Protein AF-A0A7S2BF21-F1 (afdb_monomer_lite)

Sequence (114 aa):
ADVKLAQARSVADTVLKVHSNAPLIVFGADLNSTLDSDVVAEFHQRSFIDSYAAVRDSSTCENKFVTNVTPDFTEAIDHLYLRGHGARVEHVLELPHATHPDVSGGLPNWLWPS

InterPro domains:
  IPR005135 Endonuclease/exonuclease/phosphatase [PF03372] (13-99)
  IPR036691 Endonuclease/exonuclease/phosphatase superfamily [G3DSA:3.60.10.10] (1-114)
  IPR036691 Endonuclease/exonuclease/phosphatase superfamily [SSF56219] (6-107)

pLDDT: mean 86.34, std 12.3, range [43.72, 96.12]

Secondary structure (DSSP, 8-state):
--HHHHHHHHHHHHHHHHTTT-SEEEEEEE-S--TTSHHHHHHHHTT-EETTHHHHTSS---S---SEE-SS-EE--EEEEEEETT------PPPPPTTSTTTTT-SS-SS---

Structure (mmCIF, N/CA/C/O backbone):
data_AF-A0A7S2BF21-F1
#
_entry.id 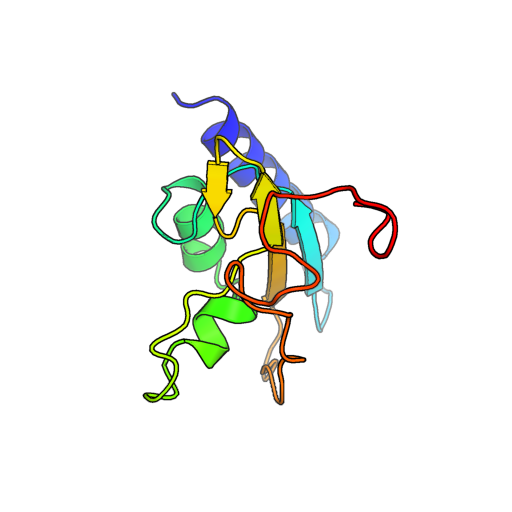  AF-A0A7S2BF21-F1
#
loop_
_atom_site.group_PDB
_atom_site.id
_atom_site.type_symbol
_atom_site.label_atom_id
_atom_site.label_alt_id
_atom_site.label_comp_id
_atom_site.label_asym_id
_atom_site.label_entity_id
_atom_site.label_seq_id
_atom_site.pdbx_PDB_ins_code
_atom_site.Cartn_x
_atom_site.Cartn_y
_atom_site.Cartn_z
_atom_site.occupancy
_atom_site.B_iso_or_equiv
_atom_site.auth_seq_id
_atom_site.auth_comp_id
_atom_site.auth_asym_id
_atom_site.auth_atom_id
_atom_site.pdbx_PDB_model_num
ATOM 1 N N . ALA A 1 1 ? 15.751 12.668 11.892 1.00 55.94 1 ALA A N 1
ATOM 2 C CA . ALA A 1 1 ? 14.630 11.714 11.804 1.00 55.94 1 ALA A CA 1
ATOM 3 C C . ALA A 1 1 ? 14.226 11.623 10.342 1.00 55.94 1 ALA A C 1
ATOM 5 O O . ALA A 1 1 ? 14.199 12.666 9.698 1.00 55.94 1 ALA A O 1
ATOM 6 N N . ASP A 1 2 ? 14.002 10.417 9.823 1.00 86.69 2 ASP A N 1
ATOM 7 C CA . ASP A 1 2 ? 13.578 10.199 8.436 1.00 86.69 2 ASP A CA 1
ATOM 8 C C . ASP A 1 2 ? 12.211 10.869 8.187 1.00 86.69 2 ASP A C 1
ATOM 10 O O . ASP A 1 2 ? 11.280 10.705 8.982 1.00 86.69 2 ASP A O 1
ATOM 14 N N . VAL A 1 3 ? 12.107 11.672 7.123 1.00 92.88 3 VAL A N 1
ATOM 15 C CA . VAL A 1 3 ? 10.898 12.438 6.777 1.00 92.88 3 VAL A CA 1
ATOM 16 C C . VAL A 1 3 ? 9.716 11.499 6.539 1.00 92.88 3 VAL A C 1
ATOM 18 O O . VAL A 1 3 ? 8.621 11.789 7.023 1.00 92.88 3 VAL A O 1
ATOM 21 N N . LYS A 1 4 ? 9.938 10.349 5.888 1.00 92.81 4 LYS A N 1
ATOM 22 C CA . LYS A 1 4 ? 8.870 9.374 5.614 1.00 92.81 4 LYS A CA 1
ATOM 23 C C . LYS A 1 4 ? 8.326 8.760 6.900 1.00 92.81 4 LYS A C 1
ATOM 25 O O . LYS A 1 4 ? 7.116 8.636 7.063 1.00 92.81 4 LYS A O 1
ATOM 30 N N . LEU A 1 5 ? 9.201 8.462 7.860 1.00 95.12 5 LEU A N 1
ATOM 31 C CA . LEU A 1 5 ? 8.792 7.934 9.162 1.00 95.12 5 LEU A CA 1
ATOM 32 C C . LEU A 1 5 ? 8.001 8.971 9.975 1.00 95.12 5 LEU A C 1
ATOM 34 O O . LEU A 1 5 ? 6.999 8.641 10.608 1.00 95.12 5 LEU A O 1
ATOM 38 N N . ALA A 1 6 ? 8.415 10.241 9.942 1.00 95.69 6 ALA A N 1
ATOM 39 C CA . ALA A 1 6 ? 7.659 11.318 10.580 1.00 95.69 6 ALA A CA 1
ATOM 40 C C . ALA A 1 6 ? 6.269 11.504 9.940 1.00 95.69 6 ALA A C 1
ATOM 42 O O . ALA A 1 6 ? 5.283 11.703 10.652 1.00 95.69 6 ALA A O 1
ATOM 43 N N . GLN A 1 7 ? 6.178 11.393 8.611 1.00 95.56 7 GLN A N 1
ATOM 44 C CA . GLN A 1 7 ? 4.910 11.424 7.880 1.00 95.56 7 GLN A CA 1
ATOM 45 C C . GLN A 1 7 ? 4.020 10.229 8.235 1.00 95.56 7 GLN A C 1
ATOM 47 O O . GLN A 1 7 ? 2.853 10.436 8.557 1.00 95.56 7 GLN A O 1
ATOM 52 N N . ALA A 1 8 ? 4.564 9.010 8.262 1.00 94.81 8 ALA A N 1
ATOM 53 C CA . ALA A 1 8 ? 3.826 7.801 8.629 1.00 94.81 8 ALA A CA 1
ATOM 54 C C . ALA A 1 8 ? 3.216 7.900 10.030 1.00 94.81 8 ALA A C 1
ATOM 56 O O . ALA A 1 8 ? 2.023 7.653 10.201 1.00 94.81 8 ALA A O 1
ATOM 57 N N . ARG A 1 9 ? 3.996 8.372 11.012 1.00 95.94 9 ARG A N 1
ATOM 58 C CA . ARG A 1 9 ? 3.508 8.653 12.373 1.00 95.94 9 ARG A CA 1
ATOM 59 C C . ARG A 1 9 ? 2.340 9.626 12.370 1.00 95.94 9 ARG A C 1
ATOM 61 O O . ARG A 1 9 ? 1.288 9.319 12.920 1.00 95.94 9 ARG A O 1
ATOM 68 N N . SER A 1 10 ? 2.514 10.767 11.704 1.00 96.12 10 SER A N 1
ATOM 69 C CA . SER A 1 10 ? 1.490 11.810 11.614 1.00 96.12 10 SER A CA 1
ATOM 70 C C . SER A 1 10 ? 0.196 11.298 10.968 1.00 96.12 10 SER A C 1
ATOM 72 O O . SER A 1 10 ? -0.900 11.549 11.478 1.00 96.12 10 SER A O 1
ATOM 74 N N . VAL A 1 11 ? 0.307 10.532 9.876 1.00 95.06 11 VAL A N 1
ATOM 75 C CA . VAL A 1 11 ? -0.839 9.920 9.190 1.00 95.06 11 VAL A CA 1
ATOM 76 C C . VAL A 1 11 ? -1.530 8.916 10.102 1.00 95.06 11 VAL A C 1
ATOM 78 O O . VAL A 1 11 ? -2.740 9.009 10.291 1.00 95.06 11 VAL A O 1
ATOM 81 N N . ALA A 1 12 ? -0.783 8.001 10.716 1.00 93.81 12 ALA A N 1
ATOM 82 C CA . ALA A 1 12 ? -1.358 6.985 11.584 1.00 93.81 12 ALA A CA 1
ATOM 83 C C . ALA A 1 12 ? -2.040 7.605 12.817 1.00 93.81 12 ALA A C 1
ATOM 85 O O . ALA A 1 12 ? -3.166 7.231 13.143 1.00 93.81 12 ALA A O 1
ATOM 86 N N . ASP A 1 13 ? -1.419 8.600 13.459 1.00 95.56 13 ASP A N 1
ATOM 87 C CA . ASP A 1 13 ? -2.026 9.370 14.554 1.00 95.56 13 ASP A CA 1
ATOM 88 C C . ASP A 1 13 ? -3.328 10.047 14.109 1.00 95.56 13 ASP A C 1
ATOM 90 O O . ASP A 1 13 ? -4.344 9.981 14.804 1.00 95.56 13 ASP A O 1
ATOM 94 N N . THR A 1 14 ? -3.320 10.670 12.929 1.00 96.12 14 THR A N 1
ATOM 95 C CA . THR A 1 14 ? -4.487 11.372 12.386 1.00 96.12 14 THR A CA 1
ATOM 96 C C . THR A 1 14 ? -5.623 10.404 12.077 1.00 96.12 14 THR A C 1
ATOM 98 O O . THR A 1 14 ? -6.751 10.640 12.507 1.00 96.12 14 THR A O 1
ATOM 101 N N . VAL A 1 15 ? -5.336 9.295 11.393 1.00 94.12 15 VAL A N 1
ATOM 102 C CA . VAL A 1 15 ? -6.327 8.264 11.061 1.00 94.12 15 VAL A CA 1
ATOM 103 C C . VAL A 1 15 ? -6.949 7.696 12.335 1.00 94.12 15 VAL A C 1
ATOM 105 O O . VAL A 1 15 ? -8.172 7.642 12.445 1.00 94.12 15 VAL A O 1
ATOM 108 N N . LEU A 1 16 ? -6.135 7.336 13.331 1.00 93.25 16 LEU A N 1
ATOM 109 C CA . LEU A 1 16 ? -6.623 6.794 14.600 1.00 93.25 16 LEU A CA 1
ATOM 110 C C . LEU A 1 16 ? -7.435 7.811 15.402 1.00 93.25 16 LEU A C 1
ATOM 112 O O . LEU A 1 16 ? -8.411 7.437 16.046 1.00 93.25 16 LEU A O 1
ATOM 116 N N . LYS A 1 17 ? -7.061 9.092 15.358 1.00 95.88 17 LYS A N 1
ATOM 117 C CA . LYS A 1 17 ? -7.801 10.164 16.028 1.00 95.88 17 LYS A CA 1
ATOM 118 C C . LYS A 1 17 ? -9.160 10.401 15.366 1.00 95.88 17 LYS A C 1
ATOM 120 O O . LYS A 1 17 ? -10.181 10.403 16.052 1.00 95.88 17 LYS A O 1
ATOM 125 N N . VAL A 1 18 ? -9.172 10.594 14.046 1.00 96.12 18 VAL A N 1
ATOM 126 C CA . VAL A 1 18 ? -10.375 10.929 13.264 1.00 96.12 18 VAL A CA 1
ATOM 127 C C . VAL A 1 18 ? -11.348 9.753 13.217 1.00 96.12 18 VAL A C 1
ATOM 129 O O . VAL A 1 18 ? -12.552 9.943 13.368 1.00 96.12 18 VAL A O 1
ATOM 132 N N . HIS A 1 19 ? -10.832 8.534 13.074 1.00 93.75 19 HIS A N 1
ATOM 133 C CA . HIS A 1 19 ? -11.624 7.314 12.930 1.00 93.75 19 HIS A CA 1
ATOM 134 C C . HIS A 1 19 ? -11.604 6.444 14.194 1.00 93.75 19 HIS A C 1
ATOM 136 O O . HIS A 1 19 ? -11.789 5.233 14.119 1.00 93.75 19 HIS A O 1
ATOM 142 N N . SER A 1 20 ? -11.408 7.053 15.367 1.00 91.50 20 SER A N 1
ATOM 143 C CA . SER A 1 20 ? -11.298 6.354 16.662 1.00 91.50 20 SER A CA 1
ATOM 144 C C . SER A 1 20 ? -12.485 5.441 16.987 1.00 91.50 20 SER A C 1
ATOM 146 O O . SER A 1 20 ? -12.299 4.405 17.620 1.00 91.50 20 SER A O 1
ATOM 148 N N . ASN A 1 21 ? -13.683 5.793 16.514 1.00 92.81 21 ASN A N 1
ATOM 149 C CA . ASN A 1 21 ? -14.912 5.018 16.703 1.00 92.81 21 ASN A CA 1
ATOM 150 C C . ASN A 1 21 ? -15.317 4.196 15.468 1.00 92.81 21 ASN A C 1
ATOM 152 O O . ASN A 1 21 ? -16.400 3.611 15.454 1.00 92.81 21 ASN A O 1
ATOM 156 N N . ALA A 1 22 ? -14.505 4.182 14.406 1.00 94.25 22 ALA A N 1
ATOM 157 C CA . ALA A 1 22 ? -14.830 3.414 13.213 1.00 94.25 22 ALA A CA 1
ATOM 158 C C . ALA A 1 22 ? -14.700 1.908 13.514 1.00 94.25 22 ALA A C 1
ATOM 160 O O . ALA A 1 22 ? -13.667 1.480 14.034 1.00 94.25 22 ALA A O 1
ATOM 161 N N . PRO A 1 23 ? -15.709 1.084 13.172 1.00 92.69 23 PRO A N 1
ATOM 162 C CA . PRO A 1 23 ? -15.647 -0.363 13.396 1.00 92.69 23 PRO A CA 1
ATOM 163 C C . PRO A 1 23 ? -14.590 -1.044 12.513 1.00 92.69 23 PRO A C 1
ATOM 165 O O . PRO A 1 23 ? -14.071 -2.104 12.862 1.00 92.69 23 PRO A O 1
ATOM 168 N N . LEU A 1 24 ? -14.266 -0.418 11.380 1.00 93.75 24 LEU A N 1
ATOM 169 C CA . LEU A 1 24 ? -13.250 -0.841 10.432 1.00 93.75 24 LEU A CA 1
ATOM 170 C C . LEU A 1 24 ? -12.614 0.397 9.794 1.00 93.75 24 LEU A C 1
ATOM 172 O O . LEU A 1 24 ? -13.313 1.320 9.377 1.00 93.75 24 LEU A O 1
ATOM 176 N N . ILE A 1 25 ? -11.292 0.381 9.694 1.00 94.62 25 ILE A N 1
ATOM 177 C CA . ILE A 1 25 ? -10.482 1.341 8.955 1.00 94.62 25 ILE A CA 1
ATOM 178 C C . ILE A 1 25 ? -9.784 0.563 7.847 1.00 94.62 25 ILE A C 1
ATOM 180 O O . ILE A 1 25 ? -9.111 -0.431 8.122 1.00 94.62 25 ILE A O 1
ATOM 184 N N . VAL A 1 26 ? -9.935 1.035 6.614 1.00 93.31 26 VAL A N 1
ATOM 185 C CA . VAL A 1 26 ? -9.157 0.578 5.464 1.00 93.31 26 VAL A CA 1
ATOM 186 C C . VAL A 1 26 ? -8.483 1.800 4.870 1.00 93.31 26 VAL A C 1
ATOM 188 O O . VAL A 1 26 ? -9.157 2.801 4.620 1.00 93.31 26 VAL A O 1
ATOM 191 N N . PHE A 1 27 ? -7.171 1.745 4.665 1.00 90.75 27 PHE A N 1
ATOM 192 C CA . PHE A 1 27 ? -6.455 2.822 3.991 1.00 90.75 27 PHE A CA 1
ATOM 193 C C . PHE A 1 27 ? -5.411 2.254 3.032 1.00 90.75 27 PHE A C 1
ATOM 195 O O . PHE A 1 27 ? -4.704 1.308 3.369 1.00 90.75 27 PHE A O 1
ATOM 202 N N . GLY A 1 28 ? -5.346 2.823 1.830 1.00 93.00 28 GLY A N 1
ATOM 203 C CA . GLY A 1 28 ? -4.342 2.502 0.820 1.00 93.00 28 GLY A CA 1
ATOM 204 C C . GLY A 1 28 ? -3.380 3.669 0.640 1.00 93.00 28 GLY A C 1
ATOM 205 O O . GLY A 1 28 ? -3.816 4.821 0.704 1.00 93.00 28 GLY A O 1
ATOM 206 N N . ALA A 1 29 ? -2.094 3.393 0.443 1.00 93.00 29 ALA A N 1
ATOM 207 C CA . ALA A 1 29 ? -1.092 4.427 0.211 1.00 93.00 29 ALA A CA 1
ATOM 208 C C . ALA A 1 29 ? 0.103 3.906 -0.594 1.00 93.00 29 ALA A C 1
ATOM 210 O O . ALA A 1 29 ? 0.613 2.828 -0.295 1.00 93.00 29 ALA A O 1
ATOM 211 N N . ASP A 1 30 ? 0.589 4.729 -1.525 1.00 94.38 30 ASP A N 1
ATOM 212 C CA . ASP A 1 30 ? 1.973 4.673 -2.002 1.00 94.38 30 ASP A CA 1
ATOM 213 C C . ASP A 1 30 ? 2.868 5.283 -0.913 1.00 94.38 30 ASP A C 1
ATOM 215 O O . ASP A 1 30 ? 2.853 6.495 -0.668 1.00 94.38 30 ASP A O 1
ATOM 219 N N . LEU A 1 31 ? 3.619 4.437 -0.211 1.00 93.62 31 LEU A N 1
ATOM 220 C CA . LEU A 1 31 ? 4.524 4.862 0.855 1.00 93.62 31 LEU A CA 1
ATOM 221 C C . LEU A 1 31 ? 5.944 5.117 0.347 1.00 93.62 31 LEU A C 1
ATOM 223 O O . LEU A 1 31 ? 6.788 5.591 1.121 1.00 93.62 31 LEU A O 1
ATOM 227 N N . ASN A 1 32 ? 6.247 4.774 -0.911 1.00 93.94 32 ASN A N 1
ATOM 228 C CA . ASN A 1 32 ? 7.608 4.745 -1.443 1.00 93.94 32 ASN A CA 1
ATOM 229 C C . ASN A 1 32 ? 8.593 4.041 -0.484 1.00 93.94 32 ASN A C 1
ATOM 231 O O . ASN A 1 32 ? 9.723 4.501 -0.291 1.00 93.94 32 ASN A O 1
ATOM 235 N N . SER A 1 33 ? 8.139 2.999 0.213 1.00 92.31 33 SER A N 1
ATOM 236 C CA . SER A 1 33 ? 8.874 2.335 1.292 1.00 92.31 33 SER A CA 1
ATOM 237 C C . SER A 1 33 ? 8.598 0.842 1.233 1.00 92.31 33 SER A C 1
ATOM 239 O O . SER A 1 33 ? 7.450 0.449 1.097 1.00 92.31 33 SER A O 1
ATOM 241 N N . THR A 1 34 ? 9.638 0.017 1.326 1.00 89.94 34 THR A N 1
ATOM 242 C CA . THR A 1 34 ? 9.499 -1.441 1.220 1.00 89.94 34 THR A CA 1
ATOM 243 C C . THR A 1 34 ? 8.904 -2.054 2.489 1.00 89.94 34 THR A C 1
ATOM 245 O O . THR A 1 34 ? 8.910 -1.432 3.557 1.00 89.94 34 THR A O 1
ATOM 248 N N . LEU A 1 35 ? 8.432 -3.303 2.398 1.00 85.12 35 LEU A N 1
ATOM 249 C CA . LEU A 1 35 ? 7.823 -4.046 3.516 1.00 85.12 35 LEU A CA 1
ATOM 250 C C . LEU A 1 35 ? 8.698 -4.119 4.778 1.00 85.12 35 LEU A C 1
ATOM 252 O O . LEU A 1 35 ? 8.166 -4.128 5.885 1.00 85.12 35 LEU A O 1
ATOM 256 N N . ASP A 1 36 ? 10.021 -4.151 4.618 1.00 87.25 36 ASP A N 1
ATOM 257 C CA . ASP A 1 36 ? 10.974 -4.272 5.729 1.00 87.25 36 ASP A CA 1
ATOM 258 C C . ASP A 1 36 ? 11.414 -2.895 6.284 1.00 87.25 36 ASP A C 1
ATOM 260 O O . ASP A 1 36 ? 12.327 -2.810 7.103 1.00 87.25 36 ASP A O 1
ATOM 264 N N . SER A 1 37 ? 10.795 -1.798 5.830 1.00 91.81 37 SER A N 1
ATOM 265 C CA . SER A 1 37 ? 11.128 -0.439 6.269 1.00 91.81 37 SER A CA 1
ATOM 266 C C . SER A 1 37 ? 10.513 -0.070 7.624 1.00 91.81 37 SER A C 1
ATOM 268 O O . SER A 1 37 ? 9.427 -0.523 7.993 1.00 91.81 37 SER A O 1
ATOM 270 N N . ASP A 1 38 ? 11.152 0.875 8.323 1.00 94.19 38 ASP A N 1
ATOM 271 C CA . ASP A 1 38 ? 10.615 1.467 9.559 1.00 94.19 38 ASP A CA 1
ATOM 272 C C . ASP A 1 38 ? 9.247 2.143 9.344 1.00 94.19 38 ASP A C 1
ATOM 274 O O . ASP A 1 38 ? 8.440 2.241 10.268 1.00 94.19 38 ASP A O 1
ATOM 278 N N . VAL A 1 39 ? 8.975 2.601 8.118 1.00 94.19 39 VAL A N 1
ATOM 279 C CA . VAL A 1 39 ? 7.709 3.230 7.719 1.00 94.19 39 VAL A CA 1
ATOM 280 C C . VAL A 1 39 ? 6.563 2.222 7.798 1.00 94.19 39 VAL A C 1
ATOM 282 O O . VAL A 1 39 ? 5.539 2.510 8.412 1.00 94.19 39 VAL A O 1
ATOM 285 N N . VAL A 1 40 ? 6.740 1.032 7.221 1.00 92.00 40 VAL A N 1
ATOM 286 C CA . VAL A 1 40 ? 5.740 -0.048 7.273 1.00 92.00 40 VAL A CA 1
ATOM 287 C C . VAL A 1 40 ? 5.631 -0.607 8.696 1.00 92.00 40 VAL A C 1
ATOM 289 O O . VAL A 1 40 ? 4.527 -0.819 9.207 1.00 92.00 40 VAL A O 1
ATOM 292 N N . ALA A 1 41 ? 6.765 -0.756 9.391 1.00 92.25 41 ALA A N 1
ATOM 293 C CA . ALA A 1 41 ? 6.792 -1.207 10.781 1.00 92.25 41 ALA A CA 1
ATOM 294 C C . ALA A 1 41 ? 5.984 -0.293 11.724 1.00 92.25 41 ALA A C 1
ATOM 296 O O . ALA A 1 41 ? 5.317 -0.793 12.631 1.00 92.25 41 ALA A O 1
ATOM 297 N N . GLU A 1 42 ? 5.987 1.026 11.504 1.00 94.69 42 GLU A N 1
ATOM 298 C CA . GLU A 1 42 ? 5.195 1.987 12.285 1.00 94.69 42 GLU A CA 1
ATOM 299 C C . GLU A 1 42 ? 3.683 1.703 12.193 1.00 94.69 42 GLU A C 1
ATOM 301 O O . GLU A 1 42 ? 2.976 1.759 13.203 1.00 94.69 42 GLU A O 1
ATOM 306 N N . PHE A 1 43 ? 3.169 1.344 11.013 1.00 93.44 43 PHE A N 1
ATOM 307 C CA . PHE A 1 43 ? 1.757 0.986 10.861 1.00 93.44 43 PHE A CA 1
ATOM 308 C C . PHE A 1 43 ? 1.432 -0.346 11.552 1.00 93.44 43 PHE A C 1
ATOM 310 O O . PHE A 1 43 ? 0.428 -0.434 12.269 1.00 93.44 43 PHE A O 1
ATOM 317 N N . HIS A 1 44 ? 2.307 -1.349 11.440 1.00 90.88 44 HIS A N 1
ATOM 318 C CA . HIS A 1 44 ? 2.151 -2.625 12.151 1.00 90.88 44 HIS A CA 1
ATOM 319 C C . HIS A 1 44 ? 2.127 -2.450 13.676 1.00 90.88 44 HIS A C 1
ATOM 321 O O . HIS A 1 44 ? 1.265 -3.016 14.354 1.00 90.88 44 HIS A O 1
ATOM 327 N N . GLN A 1 45 ? 3.005 -1.606 14.230 1.00 92.44 45 GLN A N 1
ATOM 328 C CA . GLN A 1 45 ? 3.037 -1.291 15.667 1.00 92.44 45 GLN A CA 1
ATOM 329 C C . GLN A 1 45 ? 1.720 -0.689 16.177 1.00 92.44 45 GLN A C 1
ATOM 331 O O . GLN A 1 45 ? 1.386 -0.814 17.354 1.00 92.44 45 GLN A O 1
ATOM 336 N N . ARG A 1 46 ? 0.935 -0.074 15.289 1.00 90.56 46 ARG A N 1
ATOM 337 C CA . ARG A 1 46 ? -0.368 0.540 15.586 1.00 90.56 46 ARG A CA 1
ATOM 338 C C . ARG A 1 46 ? -1.555 -0.381 15.294 1.00 90.56 46 ARG A C 1
ATOM 340 O O . ARG A 1 46 ? -2.706 0.069 15.255 1.00 90.56 46 ARG A O 1
ATOM 347 N N . SER A 1 47 ? -1.276 -1.674 15.128 1.00 90.69 47 SER A N 1
ATOM 348 C CA . SER A 1 47 ? -2.257 -2.727 14.853 1.00 90.69 47 SER A CA 1
ATOM 349 C C . SER A 1 47 ? -2.981 -2.562 13.518 1.00 90.69 47 SER A C 1
ATOM 351 O O . SER A 1 47 ? -4.115 -3.020 13.372 1.00 90.69 47 SER A O 1
ATOM 353 N N . PHE A 1 48 ? -2.352 -1.900 12.547 1.00 90.31 48 PHE A N 1
ATOM 354 C CA . PHE A 1 48 ? -2.772 -2.046 11.163 1.00 90.31 48 PHE A CA 1
ATOM 355 C C . PHE A 1 48 ? -2.219 -3.358 10.611 1.00 90.31 48 PHE A C 1
ATOM 357 O O . PHE A 1 48 ? -1.044 -3.672 10.780 1.00 90.31 48 PHE A O 1
ATOM 364 N N . ILE A 1 49 ? -3.089 -4.121 9.965 1.00 86.31 49 ILE A N 1
ATOM 365 C CA . ILE A 1 49 ? -2.763 -5.332 9.226 1.00 86.31 49 ILE A CA 1
ATOM 366 C C . ILE A 1 49 ? -2.490 -4.898 7.792 1.00 86.31 49 ILE A C 1
ATOM 368 O O . ILE A 1 49 ? -3.401 -4.416 7.120 1.00 86.31 49 ILE A O 1
ATOM 372 N N . ASP A 1 50 ? -1.257 -5.047 7.327 1.00 83.62 50 ASP A N 1
ATOM 373 C CA . ASP A 1 50 ? -0.946 -4.904 5.908 1.00 83.62 50 ASP A CA 1
ATOM 374 C C . ASP A 1 50 ? -1.470 -6.129 5.144 1.00 83.62 50 ASP A C 1
ATOM 376 O O . ASP A 1 50 ? -1.233 -7.279 5.531 1.00 83.62 50 ASP A O 1
ATOM 380 N N . SER A 1 51 ? -2.224 -5.883 4.072 1.00 79.62 51 SER A N 1
ATOM 381 C CA . SER A 1 51 ? -2.861 -6.948 3.295 1.00 79.62 51 SER A CA 1
ATOM 382 C C . SER A 1 51 ? -1.870 -7.912 2.645 1.00 79.62 51 SER A C 1
ATOM 384 O O . SER A 1 51 ? -2.180 -9.095 2.515 1.00 79.62 51 SER A O 1
ATOM 386 N N . TYR A 1 52 ? -0.665 -7.450 2.313 1.00 73.94 52 TYR A N 1
ATOM 387 C CA . TYR A 1 52 ? 0.392 -8.270 1.733 1.00 73.94 52 TYR A CA 1
ATOM 388 C C . TYR A 1 52 ? 1.141 -9.052 2.802 1.00 73.94 52 TYR A C 1
ATOM 390 O O . TYR A 1 52 ? 1.393 -10.246 2.623 1.00 73.94 52 TYR A O 1
ATOM 398 N N . ALA A 1 53 ? 1.435 -8.427 3.945 1.00 70.06 53 ALA A N 1
ATOM 399 C CA . ALA A 1 53 ? 2.012 -9.128 5.089 1.00 70.06 53 ALA A CA 1
ATOM 400 C C . ALA A 1 53 ? 1.111 -10.286 5.557 1.00 70.06 53 ALA A C 1
ATOM 402 O O . ALA A 1 53 ? 1.617 -11.348 5.912 1.00 70.06 53 ALA A O 1
ATOM 403 N N . ALA A 1 54 ? -0.214 -10.115 5.483 1.00 66.25 54 ALA A N 1
ATOM 404 C CA . ALA A 1 54 ? -1.184 -11.147 5.846 1.00 66.25 54 ALA A CA 1
ATOM 405 C C . ALA A 1 54 ? -1.170 -12.383 4.923 1.00 66.25 54 ALA A C 1
ATOM 407 O O . ALA A 1 54 ? -1.574 -13.459 5.359 1.00 66.25 54 ALA A O 1
ATOM 408 N N . VAL A 1 55 ? -0.713 -12.253 3.670 1.00 64.44 55 VAL A N 1
ATOM 409 C CA . VAL A 1 55 ? -0.710 -13.350 2.678 1.00 64.44 55 VAL A CA 1
ATOM 410 C C . VAL A 1 55 ? 0.691 -13.924 2.436 1.00 64.44 55 VAL A C 1
ATOM 412 O O . VAL A 1 55 ? 0.816 -15.085 2.041 1.00 64.44 55 VAL A O 1
ATOM 415 N N . ARG A 1 56 ? 1.758 -13.179 2.767 1.00 61.38 56 ARG A N 1
ATOM 416 C CA . ARG A 1 56 ? 3.162 -13.634 2.683 1.00 61.38 56 ARG A CA 1
ATOM 417 C C . ARG A 1 56 ? 3.438 -14.906 3.500 1.00 61.38 56 ARG A C 1
ATOM 419 O O . ARG A 1 56 ? 4.325 -15.670 3.134 1.00 61.38 56 ARG A O 1
ATOM 426 N N . ASP A 1 57 ? 2.664 -15.161 4.554 1.00 52.75 57 ASP A N 1
ATOM 427 C CA . ASP A 1 57 ? 2.816 -16.347 5.413 1.00 52.75 57 ASP A CA 1
ATOM 428 C C . ASP A 1 57 ? 2.246 -17.646 4.791 1.00 52.75 57 ASP A C 1
ATOM 430 O O . ASP A 1 57 ? 2.431 -18.737 5.327 1.00 52.75 57 ASP A O 1
ATOM 434 N N . SER A 1 58 ? 1.606 -17.572 3.613 1.00 51.28 58 SER A N 1
ATOM 435 C CA . SER A 1 58 ? 1.090 -18.735 2.864 1.00 51.28 58 SER A CA 1
ATOM 436 C C . SER A 1 58 ? 2.129 -19.374 1.916 1.00 51.28 58 SER A C 1
ATOM 438 O O . SER A 1 58 ? 1.896 -19.599 0.735 1.00 51.28 58 SER A O 1
ATOM 440 N N . SER A 1 59 ? 3.329 -19.626 2.443 1.00 44.62 59 SER A N 1
ATOM 441 C CA . SER A 1 59 ? 4.276 -20.715 2.110 1.00 44.62 59 SER A CA 1
ATOM 442 C C . SER A 1 59 ? 4.407 -21.322 0.687 1.00 44.62 59 SER A C 1
ATOM 444 O O . SER A 1 59 ? 4.816 -22.477 0.587 1.00 44.62 59 SER A O 1
ATOM 446 N N . THR A 1 60 ? 4.180 -20.604 -0.422 1.00 43.72 60 THR A N 1
ATOM 447 C CA . THR A 1 60 ? 4.530 -21.117 -1.778 1.00 43.72 60 THR A CA 1
ATOM 448 C C . THR A 1 60 ? 4.990 -20.086 -2.813 1.00 43.72 60 THR A C 1
ATOM 450 O O . THR A 1 60 ? 5.470 -20.480 -3.874 1.00 43.72 60 THR A O 1
ATOM 453 N N . CYS A 1 61 ? 4.914 -18.781 -2.546 1.00 44.28 61 CYS A N 1
ATOM 4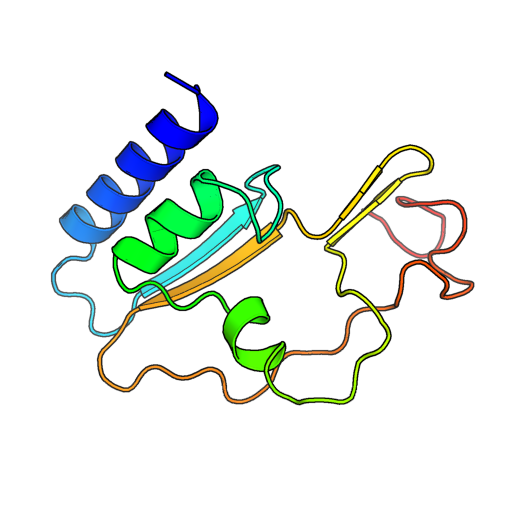54 C CA . CYS A 1 61 ? 5.293 -17.797 -3.559 1.00 44.28 61 CYS A CA 1
ATOM 455 C C . CYS A 1 61 ? 6.809 -17.540 -3.546 1.00 44.28 61 CYS A C 1
ATOM 457 O O . CYS A 1 61 ? 7.300 -16.641 -2.868 1.00 44.28 61 CYS A O 1
ATOM 459 N N . GLU A 1 62 ? 7.554 -18.297 -4.356 1.00 46.41 62 GLU A N 1
ATOM 460 C CA . GLU A 1 62 ? 8.910 -17.922 -4.803 1.00 46.41 62 GLU A CA 1
ATOM 461 C C . GLU A 1 62 ? 8.925 -16.566 -5.544 1.00 46.41 62 GLU A C 1
ATOM 463 O O . GLU A 1 62 ? 9.983 -15.987 -5.786 1.00 46.41 62 GLU A O 1
ATOM 468 N N . ASN A 1 63 ? 7.748 -16.013 -5.848 1.00 53.72 63 ASN A N 1
ATOM 469 C CA . ASN A 1 63 ? 7.587 -14.732 -6.501 1.00 53.72 63 ASN A CA 1
ATOM 470 C C . ASN A 1 63 ? 7.286 -13.626 -5.485 1.00 53.72 63 ASN A C 1
ATOM 472 O O . ASN A 1 63 ? 6.214 -13.568 -4.879 1.00 53.72 63 ASN A O 1
ATOM 476 N N . LYS A 1 64 ? 8.245 -12.708 -5.331 1.00 66.69 64 LYS A N 1
ATOM 477 C CA . LYS A 1 64 ? 8.047 -11.457 -4.596 1.00 66.69 64 LYS A CA 1
ATOM 478 C C . LYS A 1 64 ? 6.918 -10.660 -5.249 1.00 66.69 64 LYS A C 1
ATOM 480 O O . LYS A 1 64 ? 6.979 -10.337 -6.434 1.00 66.69 64 LYS A O 1
ATOM 485 N N . PHE A 1 65 ? 5.901 -10.347 -4.459 1.00 76.88 65 PHE A N 1
ATOM 486 C CA . PHE A 1 65 ? 4.883 -9.372 -4.816 1.00 76.88 65 PHE A CA 1
ATOM 487 C C . PHE A 1 65 ? 5.536 -7.996 -5.009 1.00 76.88 65 PHE A C 1
ATOM 489 O O . PHE A 1 65 ? 6.367 -7.597 -4.193 1.00 76.88 65 PHE A O 1
ATOM 496 N N . VAL A 1 66 ? 5.179 -7.290 -6.081 1.00 86.38 66 VAL A N 1
ATOM 497 C CA . VAL A 1 66 ? 5.704 -5.959 -6.417 1.00 86.38 66 VAL A CA 1
ATOM 498 C C . VAL A 1 66 ? 4.554 -5.067 -6.864 1.00 86.38 66 VAL A C 1
ATOM 500 O O . VAL A 1 66 ? 3.620 -5.542 -7.506 1.00 86.38 66 VAL A O 1
ATOM 503 N N . THR A 1 67 ? 4.619 -3.785 -6.518 1.00 90.88 67 THR A N 1
ATOM 504 C CA . THR A 1 67 ? 3.611 -2.784 -6.917 1.00 90.88 67 THR A CA 1
ATOM 505 C C . THR A 1 67 ? 4.208 -1.705 -7.804 1.00 90.88 67 THR A C 1
ATOM 507 O O . THR A 1 67 ? 3.492 -1.089 -8.582 1.00 90.88 67 THR A O 1
ATOM 510 N N . ASN A 1 68 ? 5.532 -1.548 -7.754 1.00 92.94 68 ASN A N 1
ATOM 511 C CA . ASN A 1 68 ? 6.290 -0.707 -8.655 1.00 92.94 68 ASN A CA 1
ATOM 512 C C . ASN A 1 68 ? 7.313 -1.561 -9.405 1.00 92.94 68 ASN A C 1
ATOM 514 O O . ASN A 1 68 ? 8.146 -2.226 -8.783 1.00 92.94 68 ASN A O 1
ATOM 518 N N . VAL A 1 69 ? 7.289 -1.491 -10.736 1.00 93.31 69 VAL A N 1
ATOM 519 C CA . VAL A 1 69 ? 8.262 -2.167 -11.598 1.00 93.31 69 VAL A CA 1
ATOM 520 C C . VAL A 1 69 ? 8.795 -1.175 -12.617 1.00 93.31 69 VAL A C 1
ATOM 522 O O . VAL A 1 69 ? 8.139 -0.869 -13.603 1.00 93.31 69 VAL A O 1
ATOM 525 N N . THR A 1 70 ? 10.009 -0.687 -12.405 1.00 92.44 70 THR A N 1
ATOM 526 C CA . THR A 1 70 ? 10.748 0.121 -13.381 1.00 92.44 70 THR A CA 1
ATOM 527 C C . THR A 1 70 ? 12.088 -0.552 -13.689 1.00 92.44 70 THR A C 1
ATOM 529 O O . THR A 1 70 ? 12.515 -1.426 -12.925 1.00 92.44 70 THR A O 1
ATOM 532 N N . PRO A 1 71 ? 12.782 -0.168 -14.780 1.00 89.50 71 PRO A N 1
ATOM 533 C CA . PRO A 1 71 ? 14.097 -0.729 -15.107 1.00 89.50 71 PRO A CA 1
ATOM 534 C C . PRO A 1 71 ? 15.116 -0.642 -13.962 1.00 89.50 71 PRO A C 1
ATOM 536 O O . PRO A 1 71 ? 15.966 -1.519 -13.832 1.00 89.50 71 PRO A O 1
ATOM 539 N N . ASP A 1 72 ? 15.001 0.390 -13.123 1.00 91.12 72 ASP A N 1
ATOM 540 C CA . ASP A 1 72 ? 15.966 0.695 -12.066 1.00 91.12 72 ASP A CA 1
ATOM 541 C C . ASP A 1 72 ? 15.480 0.303 -10.660 1.00 91.12 72 ASP A C 1
ATOM 543 O O . ASP A 1 72 ? 16.278 0.267 -9.722 1.00 91.12 72 ASP A O 1
ATOM 547 N N . PHE A 1 73 ? 14.182 0.032 -10.476 1.00 90.69 73 PHE A N 1
ATOM 548 C CA . PHE A 1 73 ? 13.606 -0.222 -9.157 1.00 90.69 73 PHE A CA 1
ATOM 549 C C . PHE A 1 73 ? 12.351 -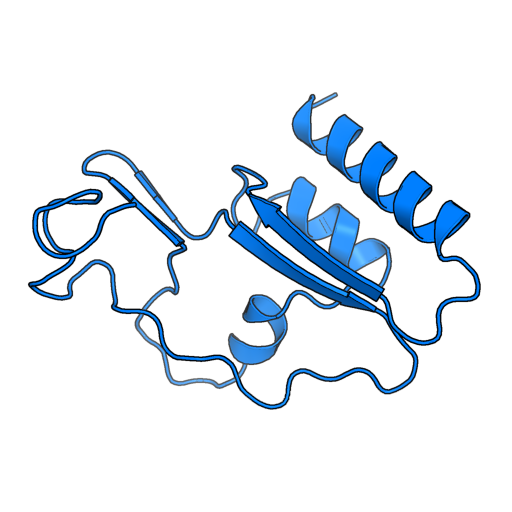1.100 -9.232 1.00 90.69 73 PHE A C 1
ATOM 551 O O . PHE A 1 73 ? 11.347 -0.740 -9.843 1.00 90.69 73 PHE A O 1
ATOM 558 N N . THR A 1 74 ? 12.400 -2.266 -8.589 1.00 90.88 74 THR A N 1
ATOM 559 C CA . THR A 1 74 ? 11.312 -3.252 -8.586 1.00 90.88 74 THR A CA 1
ATOM 560 C C . THR A 1 74 ? 11.051 -3.724 -7.163 1.00 90.88 74 THR A C 1
ATOM 562 O O . THR A 1 74 ? 11.785 -4.562 -6.648 1.00 90.88 74 THR A O 1
ATOM 565 N N . GLU A 1 75 ? 10.025 -3.170 -6.521 1.00 89.81 75 GLU A N 1
ATOM 566 C CA . GLU A 1 75 ? 9.691 -3.438 -5.118 1.00 89.81 75 GLU A CA 1
ATOM 567 C C . GLU A 1 75 ? 8.184 -3.250 -4.860 1.00 89.81 75 GLU A C 1
ATOM 569 O O . GLU A 1 75 ? 7.452 -2.658 -5.659 1.00 89.81 75 GLU A O 1
ATOM 574 N N . ALA A 1 76 ? 7.709 -3.753 -3.720 1.00 89.25 76 ALA A N 1
ATOM 575 C CA . ALA A 1 76 ? 6.401 -3.392 -3.174 1.00 89.25 76 ALA A CA 1
ATOM 576 C C . ALA A 1 76 ? 6.533 -2.110 -2.343 1.00 89.25 76 ALA A C 1
ATOM 578 O O . ALA A 1 76 ? 7.232 -2.111 -1.328 1.00 89.25 76 ALA A O 1
ATOM 579 N N . ILE A 1 77 ? 5.884 -1.036 -2.793 1.00 92.44 77 ILE A N 1
ATOM 580 C CA . ILE A 1 77 ? 5.875 0.276 -2.122 1.00 92.44 77 ILE A CA 1
ATOM 581 C C . ILE A 1 77 ? 4.469 0.825 -1.872 1.00 92.44 77 ILE A C 1
ATOM 583 O O . ILE A 1 77 ? 4.306 1.793 -1.125 1.00 92.44 77 ILE A O 1
ATOM 587 N N . ASP A 1 78 ? 3.465 0.202 -2.483 1.00 93.06 78 ASP A N 1
ATOM 588 C CA . ASP A 1 78 ? 2.056 0.487 -2.278 1.00 93.06 78 ASP A CA 1
ATOM 589 C C . ASP A 1 78 ? 1.486 -0.535 -1.313 1.00 93.06 78 ASP A C 1
ATOM 591 O O . ASP A 1 78 ? 1.753 -1.731 -1.422 1.00 93.06 78 ASP A O 1
ATOM 595 N N . HIS A 1 79 ? 0.675 -0.061 -0.377 1.00 91.38 79 HIS A N 1
ATOM 596 C CA . HIS A 1 79 ? 0.174 -0.857 0.732 1.00 91.38 79 HIS A CA 1
ATOM 597 C C . HIS A 1 79 ? -1.315 -0.618 0.930 1.00 91.38 79 HIS A C 1
ATOM 599 O O . HIS A 1 79 ? -1.789 0.514 0.828 1.00 91.38 79 HIS A O 1
ATOM 605 N N . LEU A 1 80 ? -2.043 -1.680 1.270 1.00 93.06 80 LEU A N 1
ATOM 606 C CA . LEU A 1 80 ? -3.427 -1.603 1.727 1.00 93.06 80 LEU A CA 1
ATOM 607 C C . LEU A 1 80 ? -3.496 -2.141 3.152 1.00 93.06 80 LEU A C 1
ATOM 609 O O . LEU A 1 80 ? -3.216 -3.315 3.394 1.00 93.06 80 LEU A O 1
ATOM 613 N N . TYR A 1 81 ? -3.885 -1.279 4.081 1.00 93.31 81 TYR A N 1
ATOM 614 C CA . TYR A 1 81 ? -3.928 -1.564 5.506 1.00 93.31 81 TYR A CA 1
ATOM 615 C C . TYR A 1 81 ? -5.356 -1.677 6.013 1.00 93.31 81 TYR A C 1
ATOM 617 O O . TYR A 1 81 ? -6.238 -0.910 5.622 1.00 93.31 81 TYR A O 1
ATOM 625 N N . LEU A 1 82 ? -5.562 -2.601 6.947 1.00 94.31 82 LEU A N 1
ATOM 626 C CA . LEU A 1 82 ? -6.837 -2.869 7.593 1.00 94.31 82 LEU A CA 1
ATOM 627 C C . LEU A 1 82 ? -6.680 -2.804 9.114 1.00 94.31 82 LEU A C 1
ATOM 629 O O . LEU A 1 82 ? -5.740 -3.355 9.677 1.00 94.31 82 LEU A O 1
ATOM 633 N N . ARG A 1 83 ? -7.624 -2.170 9.808 1.00 92.88 83 ARG A N 1
ATOM 634 C CA . ARG A 1 83 ? -7.695 -2.181 11.275 1.00 92.88 83 ARG A CA 1
ATOM 635 C C . ARG A 1 83 ? -9.144 -2.200 11.726 1.00 92.88 83 ARG A C 1
ATOM 637 O O . ARG A 1 83 ? -9.905 -1.290 11.423 1.00 92.88 83 ARG A O 1
ATOM 644 N N . GLY A 1 84 ? -9.522 -3.213 12.488 1.00 91.19 84 GLY A N 1
ATOM 645 C CA . GLY A 1 84 ? -10.874 -3.361 13.016 1.00 91.19 84 GLY A CA 1
ATOM 646 C C . GLY A 1 84 ? -10.998 -4.656 13.804 1.00 91.19 84 GLY A C 1
ATOM 647 O O . GLY A 1 84 ? -10.218 -5.588 13.606 1.00 91.19 84 GLY A O 1
ATOM 648 N N . HIS A 1 85 ? -11.963 -4.724 14.717 1.00 89.31 85 HIS A N 1
ATOM 649 C CA . HIS A 1 85 ? -12.171 -5.937 15.503 1.00 89.31 85 HIS A CA 1
ATOM 650 C C . HIS A 1 85 ? -12.68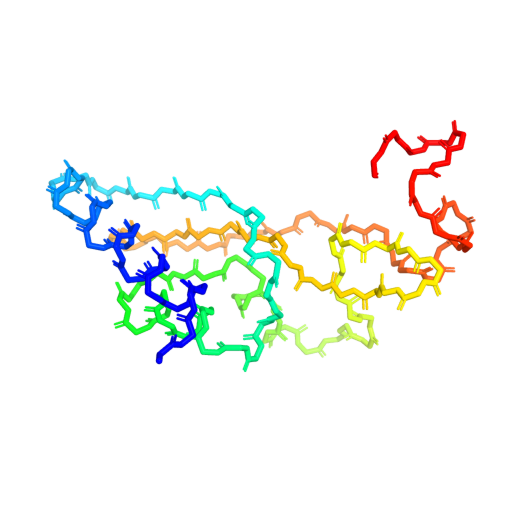6 -7.068 14.602 1.00 89.31 85 HIS A C 1
ATOM 652 O O . HIS A 1 85 ? -13.751 -6.948 14.001 1.00 89.31 85 HIS A O 1
ATOM 658 N N . GLY A 1 86 ? -11.938 -8.171 14.517 1.00 86.50 86 GLY A N 1
ATOM 659 C CA . GLY A 1 86 ? -12.273 -9.300 13.641 1.00 86.50 86 GLY A CA 1
ATOM 660 C C . GLY A 1 86 ? -12.031 -9.038 12.151 1.00 86.50 86 GLY A C 1
ATOM 661 O O . GLY A 1 86 ? -12.409 -9.871 11.328 1.00 86.50 86 GLY A O 1
ATOM 662 N N . ALA A 1 87 ? -11.404 -7.911 11.796 1.00 87.12 87 ALA A N 1
ATOM 663 C CA . ALA A 1 87 ? -10.979 -7.655 10.429 1.00 87.12 87 ALA A CA 1
ATOM 664 C C . ALA A 1 87 ? -9.906 -8.674 10.029 1.00 87.12 87 ALA A C 1
ATOM 666 O O . ALA A 1 87 ? -8.936 -8.889 10.757 1.00 87.12 87 ALA A O 1
ATOM 667 N N . ARG A 1 88 ? -10.087 -9.292 8.865 1.00 87.94 88 ARG A N 1
ATOM 668 C CA . ARG A 1 88 ? -9.139 -10.241 8.285 1.00 87.94 88 ARG A CA 1
ATOM 669 C C . ARG A 1 88 ? -9.100 -10.068 6.777 1.00 87.94 88 ARG A C 1
ATOM 671 O O . ARG A 1 88 ? -10.089 -9.662 6.169 1.00 87.94 88 ARG A O 1
ATOM 678 N N . VAL A 1 89 ? -7.967 -10.415 6.195 1.00 85.31 89 VAL A N 1
ATOM 679 C CA . VAL A 1 89 ? -7.806 -10.520 4.748 1.00 85.31 89 VAL A CA 1
ATOM 680 C C . VAL A 1 89 ? -8.227 -11.929 4.356 1.00 85.31 89 VAL A C 1
ATOM 682 O O . VAL A 1 89 ? -7.662 -12.895 4.859 1.00 85.31 89 VAL A O 1
ATOM 685 N N . GLU A 1 90 ? -9.258 -12.054 3.523 1.00 84.94 90 GLU A N 1
ATOM 686 C CA . GLU A 1 90 ? -9.730 -13.370 3.068 1.00 84.94 90 GLU A CA 1
ATOM 687 C C . GLU A 1 90 ? -8.972 -13.845 1.830 1.00 84.94 90 GLU A C 1
ATOM 689 O O . GLU A 1 90 ? -8.644 -15.022 1.715 1.00 84.94 90 GLU A O 1
ATOM 694 N N . HIS A 1 91 ? -8.691 -12.922 0.912 1.00 81.12 91 HIS A N 1
ATOM 695 C CA . HIS A 1 91 ? -8.008 -13.196 -0.341 1.00 81.12 91 HIS A CA 1
ATOM 696 C C . HIS A 1 91 ? -7.323 -11.923 -0.848 1.00 81.12 91 HIS A C 1
ATOM 698 O O . HIS A 1 91 ? -7.851 -10.823 -0.671 1.00 81.12 91 HIS A O 1
ATOM 704 N N . VAL A 1 92 ? -6.177 -12.077 -1.511 1.00 82.50 92 VAL A N 1
ATOM 705 C CA . VAL A 1 92 ? -5.493 -11.006 -2.247 1.00 82.50 92 VAL A CA 1
ATOM 706 C C . VAL A 1 92 ? -5.457 -11.409 -3.711 1.00 82.50 92 VAL A C 1
ATOM 708 O O . VAL A 1 92 ? -5.144 -12.550 -4.032 1.00 82.50 92 VAL A O 1
ATOM 711 N N . LEU A 1 93 ? -5.836 -10.488 -4.596 1.00 83.31 93 LEU A N 1
ATOM 712 C CA . LEU A 1 93 ? -5.745 -10.732 -6.031 1.00 83.31 93 LEU A CA 1
ATOM 713 C C . LEU A 1 93 ? -4.275 -10.859 -6.427 1.00 83.31 93 LEU A C 1
ATOM 715 O O . LEU A 1 93 ? -3.455 -10.020 -6.052 1.00 83.31 93 LEU A O 1
ATOM 719 N N . GLU A 1 94 ? -3.958 -11.902 -7.188 1.00 79.88 94 GLU A N 1
ATOM 720 C CA . GLU A 1 94 ? -2.618 -12.079 -7.735 1.00 79.88 94 GLU A CA 1
ATOM 721 C C . GLU A 1 94 ? -2.297 -10.927 -8.692 1.00 79.88 94 GLU A C 1
ATOM 723 O O . GLU A 1 94 ? -3.066 -10.627 -9.608 1.00 79.88 94 GLU A O 1
ATOM 728 N N . LE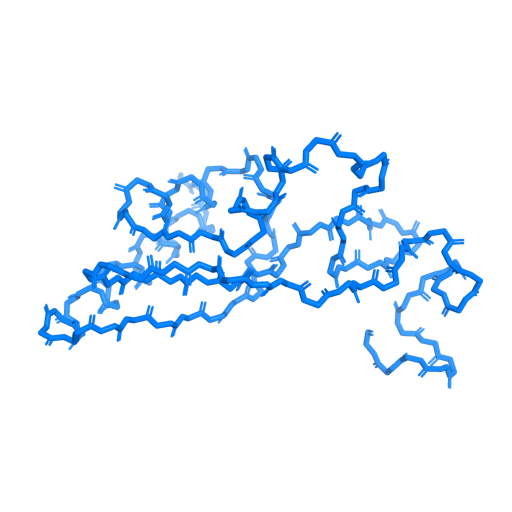U A 1 95 ? -1.155 -10.276 -8.467 1.00 81.88 95 LEU A N 1
ATOM 729 C CA . LEU A 1 95 ? -0.593 -9.322 -9.414 1.00 81.88 95 LEU A CA 1
ATOM 730 C C . LEU A 1 95 ? 0.377 -10.035 -10.361 1.00 81.88 95 LEU A C 1
ATOM 732 O O . LEU A 1 95 ? 1.049 -10.984 -9.941 1.00 81.88 95 LEU A O 1
ATOM 736 N N . PRO A 1 96 ? 0.508 -9.564 -11.615 1.00 80.12 96 PRO A N 1
ATOM 737 C CA . PRO A 1 96 ? 1.542 -10.058 -12.508 1.00 80.12 96 PRO A CA 1
ATOM 738 C C . PRO A 1 96 ? 2.924 -9.911 -11.864 1.00 80.12 96 PRO A C 1
ATOM 740 O O . PRO A 1 96 ? 3.262 -8.874 -11.294 1.00 80.12 96 PRO A O 1
ATOM 743 N N . HIS A 1 97 ? 3.746 -10.950 -11.965 1.00 83.00 97 HIS A N 1
ATOM 744 C CA . HIS A 1 97 ? 5.118 -10.894 -11.470 1.00 83.00 97 HIS A CA 1
ATOM 745 C C . HIS A 1 97 ? 5.977 -9.955 -12.323 1.00 83.00 97 HIS A C 1
ATOM 747 O O . HIS A 1 97 ? 5.738 -9.805 -13.520 1.00 83.00 97 HIS A O 1
ATOM 753 N N . ALA A 1 98 ? 7.049 -9.402 -11.747 1.00 83.88 98 ALA A N 1
ATOM 754 C CA . ALA A 1 98 ? 7.998 -8.554 -12.482 1.00 83.88 98 ALA A CA 1
ATOM 755 C C . ALA A 1 98 ? 8.621 -9.247 -13.713 1.00 83.88 98 ALA A C 1
ATOM 757 O O . ALA A 1 98 ? 9.060 -8.594 -14.657 1.00 83.88 98 ALA A O 1
ATOM 758 N N . THR A 1 99 ? 8.669 -10.581 -13.705 1.00 84.56 99 THR A N 1
ATOM 759 C CA . THR A 1 99 ? 9.178 -11.415 -14.802 1.00 84.56 99 THR A CA 1
ATOM 760 C C . THR A 1 99 ? 8.115 -11.779 -15.841 1.00 84.56 99 THR A C 1
ATOM 762 O O . THR A 1 99 ? 8.450 -12.398 -16.850 1.00 84.56 99 THR A O 1
ATOM 765 N N . HIS A 1 100 ? 6.846 -11.414 -15.626 1.00 86.25 100 HIS A N 1
ATOM 766 C CA . HIS A 1 100 ? 5.769 -11.657 -16.583 1.00 86.25 100 HIS A CA 1
ATOM 767 C C . HIS A 1 100 ? 6.067 -10.926 -17.905 1.00 86.25 100 HIS A C 1
ATOM 769 O O . HIS A 1 100 ?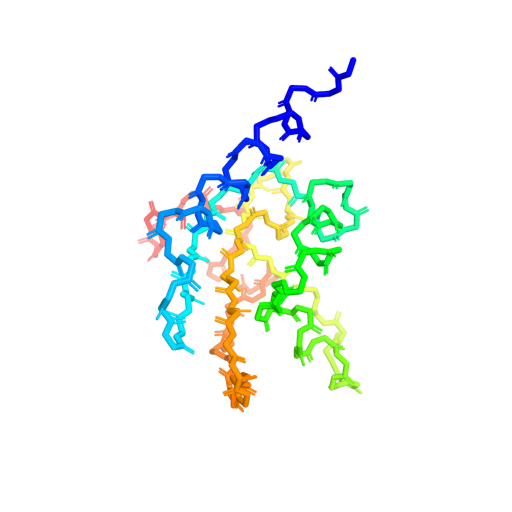 6.465 -9.763 -17.846 1.00 86.25 100 HIS A O 1
ATOM 775 N N . PRO A 1 101 ? 5.864 -11.531 -19.094 1.00 87.94 101 PRO A N 1
ATOM 776 C CA . PRO A 1 101 ? 6.198 -10.899 -20.379 1.00 87.94 101 PRO A CA 1
ATOM 777 C C . PRO A 1 101 ? 5.578 -9.511 -20.575 1.00 87.94 101 PRO A C 1
ATOM 779 O O . PRO A 1 101 ? 6.211 -8.630 -21.145 1.00 87.94 101 PRO A O 1
ATOM 782 N N . ASP A 1 102 ? 4.373 -9.311 -20.044 1.00 88.12 102 ASP A N 1
ATOM 783 C CA . ASP A 1 102 ? 3.651 -8.039 -20.147 1.00 88.12 102 ASP A CA 1
ATOM 784 C C . ASP A 1 102 ? 4.179 -6.943 -19.201 1.00 88.12 102 ASP A C 1
ATOM 786 O O . ASP A 1 102 ? 3.816 -5.782 -19.357 1.00 88.12 102 ASP A O 1
ATOM 790 N N . VAL A 1 103 ? 5.011 -7.293 -18.217 1.00 86.12 103 VAL A N 1
ATOM 791 C CA . VAL A 1 103 ? 5.604 -6.375 -17.220 1.00 86.12 103 VAL A CA 1
ATOM 792 C C . VAL A 1 103 ? 7.127 -6.277 -17.384 1.00 86.12 103 VAL A C 1
ATOM 794 O O . VAL A 1 103 ? 7.746 -5.281 -17.009 1.00 86.12 103 VAL A O 1
ATOM 797 N N . SER A 1 104 ? 7.741 -7.304 -17.974 1.00 81.56 104 SER A N 1
ATOM 798 C CA . SER A 1 104 ? 9.179 -7.399 -18.192 1.00 81.56 104 SER A CA 1
ATOM 799 C C . SER A 1 104 ? 9.684 -6.218 -19.022 1.00 81.56 104 SER A C 1
ATOM 801 O O . SER A 1 104 ? 9.154 -5.909 -20.087 1.00 81.56 104 SER A O 1
ATOM 803 N N . GLY A 1 105 ? 10.722 -5.548 -18.519 1.00 85.31 105 GLY A N 1
ATOM 804 C CA . GLY A 1 105 ? 11.235 -4.298 -19.090 1.00 85.31 105 GLY A CA 1
ATOM 805 C C . GLY A 1 105 ? 10.690 -3.031 -18.425 1.00 85.31 105 GLY A C 1
ATOM 806 O O . GLY A 1 105 ? 11.216 -1.954 -18.693 1.00 85.31 105 GLY A O 1
ATOM 807 N N . GLY A 1 106 ? 9.718 -3.159 -17.516 1.00 91.06 106 GLY A N 1
ATOM 808 C CA . GLY A 1 106 ? 9.207 -2.071 -16.688 1.00 91.06 106 GLY A CA 1
ATOM 809 C C . GLY A 1 106 ? 7.839 -1.536 -17.112 1.00 91.06 106 GLY A C 1
ATOM 810 O O . GLY A 1 106 ? 7.298 -1.859 -18.175 1.00 91.06 106 GLY A O 1
ATOM 811 N N . LEU A 1 107 ? 7.301 -0.698 -16.232 1.00 93.94 107 LEU A N 1
ATOM 812 C CA . LEU A 1 107 ? 6.032 0.009 -16.328 1.00 93.94 107 LEU A CA 1
ATOM 813 C C . LEU A 1 107 ? 6.276 1.534 -16.263 1.00 93.94 107 LEU A C 1
ATOM 815 O O . LEU A 1 107 ? 7.274 1.967 -15.674 1.00 93.94 107 LEU A O 1
ATOM 819 N N . PRO A 1 108 ? 5.396 2.362 -16.861 1.00 94.81 108 PRO A N 1
ATOM 820 C CA . PRO A 1 108 ? 4.269 1.972 -17.714 1.00 94.81 108 PRO A CA 1
ATOM 821 C C . PRO A 1 108 ? 4.726 1.430 -19.079 1.00 94.81 108 PRO A C 1
ATOM 823 O O . PRO A 1 108 ? 5.849 1.676 -19.523 1.00 94.81 108 PRO A O 1
ATOM 826 N N . ASN A 1 109 ? 3.840 0.721 -19.779 1.00 93.31 109 ASN A N 1
ATOM 827 C CA . ASN A 1 109 ? 4.055 0.245 -21.146 1.00 93.31 109 ASN A CA 1
ATOM 828 C C . ASN A 1 109 ? 2.742 0.230 -21.965 1.00 93.31 109 ASN A C 1
ATOM 830 O O . ASN A 1 109 ? 1.743 0.829 -21.578 1.00 93.31 109 ASN A O 1
ATOM 834 N N . TRP A 1 110 ? 2.739 -0.395 -23.147 1.00 93.62 110 TRP A N 1
ATOM 835 C CA . TRP A 1 110 ? 1.579 -0.388 -24.053 1.00 93.62 110 TRP A CA 1
ATOM 836 C C . TRP A 1 110 ? 0.367 -1.187 -23.538 1.00 93.62 110 TRP A C 1
ATOM 838 O O . TRP A 1 110 ? -0.747 -0.940 -23.998 1.00 93.62 110 TRP A O 1
ATOM 848 N N . LEU A 1 111 ? 0.574 -2.126 -22.607 1.00 92.00 111 LEU A N 1
ATOM 849 C CA . LEU A 1 111 ? -0.480 -2.898 -21.936 1.00 92.00 111 LEU A CA 1
ATOM 850 C C . LEU A 1 111 ? -0.909 -2.268 -20.610 1.00 92.00 111 LEU A C 1
ATOM 852 O O . LEU A 1 111 ? -2.083 -2.347 -20.250 1.00 92.00 111 LEU A O 1
ATOM 856 N N . TRP A 1 112 ? 0.032 -1.651 -19.894 1.00 90.75 112 TRP A N 1
ATOM 857 C CA . TRP A 1 112 ? -0.151 -1.215 -18.511 1.00 90.75 112 TRP A CA 1
ATOM 858 C C . TRP A 1 112 ? 0.134 0.284 -18.357 1.00 90.75 112 TRP A C 1
ATOM 860 O O . TRP A 1 112 ? 1.256 0.723 -18.615 1.00 90.75 112 TRP A O 1
ATOM 870 N N . PRO A 1 113 ? -0.856 1.091 -17.938 1.00 92.88 113 PRO A N 1
ATOM 871 C CA . PRO A 1 113 ? -0.742 2.549 -17.930 1.00 92.88 113 PRO A CA 1
ATOM 872 C C . PRO A 1 113 ? 0.056 3.119 -16.747 1.00 92.88 113 PRO A C 1
ATOM 874 O O . PRO A 1 113 ? 0.333 4.319 -16.747 1.00 92.88 113 PRO A O 1
ATOM 877 N N . SER A 1 114 ? 0.390 2.293 -15.751 1.00 90.38 114 SER A N 1
ATOM 878 C CA . SER A 1 114 ? 1.198 2.620 -14.573 1.00 90.38 114 SER A CA 1
ATOM 879 C C . SER A 1 114 ? 1.869 1.369 -14.034 1.00 90.38 114 SER A C 1
ATOM 881 O O . SER A 1 114 ? 1.330 0.270 -14.296 1.00 90.38 114 SER A O 1
#

Foldseek 3Di:
DDPLQVVLLVVLVVCCVVCVPPQKDKDKDQSVAACPDPSVVSCVVSVWDWLVNQCVPVPDPPFADFDFWAPVDTGHRMTMTMDHDVDHRPDDDDDDGCPHPCQPNGDDDPVHPD

Radius of gyration: 15.46 Å; chains: 1; bounding box: 32×34×41 Å

Organism: NCBI:txid41880